Protein AF-A0A417Z4Q4-F1 (afdb_monomer_lite)

Sequence (171 aa):
MTTTWRDEASPQAQADLDELLSAALGAAMEHLEKNGEFYPFAMSVDGEPTVDADGEPTAASSGVKAPDVDIVFADPAALGEQPEPEVVLAELRRLLKVRAENENRTVAQRATAIVLQVVVPQFGDAVRVDLEHAEQIQLMVLAPVLSKGKARKRTFDFGELRLLPGQRHIW

Structure (mmCIF, N/CA/C/O backbone):
data_AF-A0A417Z4Q4-F1
#
_entry.id   AF-A0A417Z4Q4-F1
#
loop_
_atom_site.group_PDB
_atom_site.id
_atom_site.type_symbol
_atom_site.label_atom_id
_atom_site.label_alt_id
_atom_site.label_comp_id
_atom_site.label_asym_id
_atom_site.label_entity_id
_atom_site.label_seq_id
_atom_site.pdbx_PDB_ins_code
_atom_site.Cartn_x
_atom_site.Cartn_y
_atom_site.Cartn_z
_atom_site.occupancy
_atom_site.B_iso_or_equiv
_atom_site.auth_seq_id
_atom_site.auth_comp_id
_atom_site.auth_asym_id
_atom_site.auth_atom_id
_atom_site.pdbx_PDB_model_num
ATOM 1 N N . MET A 1 1 ? 20.177 -20.018 6.033 1.00 49.81 1 MET A N 1
ATOM 2 C CA . MET A 1 1 ? 20.075 -18.549 5.942 1.00 49.81 1 MET A CA 1
ATOM 3 C C . MET A 1 1 ? 18.758 -18.263 5.255 1.00 49.81 1 MET A C 1
ATOM 5 O O . MET A 1 1 ? 18.476 -18.932 4.270 1.00 49.81 1 MET A O 1
ATOM 9 N N . THR A 1 2 ? 17.920 -17.409 5.830 1.00 64.00 2 THR A N 1
ATOM 10 C CA . THR A 1 2 ? 16.617 -17.065 5.251 1.00 64.00 2 THR A CA 1
ATOM 11 C C . THR A 1 2 ? 16.858 -15.941 4.250 1.00 64.00 2 THR A C 1
ATOM 13 O O . THR A 1 2 ? 17.175 -14.838 4.679 1.00 64.00 2 THR A O 1
ATOM 16 N N . THR A 1 3 ? 16.803 -16.232 2.948 1.00 74.31 3 THR A N 1
ATOM 17 C CA . THR A 1 3 ? 16.840 -15.203 1.897 1.00 74.31 3 THR A CA 1
ATOM 18 C C . THR A 1 3 ? 15.642 -14.277 2.089 1.00 74.31 3 THR A C 1
ATOM 20 O O . THR A 1 3 ? 14.517 -14.750 2.260 1.00 74.31 3 THR A O 1
ATOM 23 N N . THR A 1 4 ? 15.886 -12.973 2.148 1.00 85.62 4 THR A N 1
ATOM 24 C CA . THR A 1 4 ? 14.847 -11.947 2.266 1.00 85.62 4 THR A CA 1
ATOM 25 C C . THR A 1 4 ? 14.502 -11.394 0.885 1.00 85.62 4 THR A C 1
ATOM 27 O O . THR A 1 4 ? 15.307 -11.483 -0.037 1.00 85.62 4 THR A O 1
ATOM 30 N N . TRP A 1 5 ? 13.342 -10.747 0.735 1.00 88.94 5 TRP A N 1
ATOM 31 C CA . TRP A 1 5 ? 12.989 -10.086 -0.530 1.00 88.94 5 TRP A CA 1
ATOM 32 C C . TRP A 1 5 ? 14.018 -9.022 -0.943 1.00 88.94 5 TRP A C 1
ATOM 34 O O . TRP A 1 5 ? 14.191 -8.775 -2.126 1.00 88.94 5 TRP A O 1
ATOM 44 N N . ARG A 1 6 ? 14.740 -8.419 0.014 1.00 90.62 6 ARG A N 1
ATOM 45 C CA . ARG A 1 6 ? 15.815 -7.455 -0.267 1.00 90.62 6 ARG A CA 1
ATOM 46 C C . ARG A 1 6 ? 17.079 -8.094 -0.830 1.00 90.62 6 ARG A C 1
ATOM 48 O O . ARG A 1 6 ? 17.865 -7.399 -1.460 1.00 90.62 6 ARG A O 1
ATOM 55 N N . ASP A 1 7 ? 17.282 -9.387 -0.606 1.00 90.06 7 ASP A N 1
ATOM 56 C CA . ASP A 1 7 ? 18.388 -10.119 -1.224 1.00 90.06 7 ASP A CA 1
ATOM 57 C C . ASP A 1 7 ? 18.062 -10.484 -2.684 1.00 90.06 7 ASP A C 1
ATOM 59 O O . ASP A 1 7 ? 18.969 -10.671 -3.492 1.00 90.06 7 ASP A O 1
ATOM 63 N N . GLU A 1 8 ? 16.771 -10.573 -3.023 1.00 89.38 8 GLU A N 1
ATOM 64 C CA . GLU A 1 8 ? 16.266 -10.894 -4.367 1.00 89.38 8 GLU A CA 1
ATOM 65 C C . GLU A 1 8 ? 15.983 -9.638 -5.209 1.00 89.38 8 GLU A C 1
ATOM 67 O O . GLU A 1 8 ? 16.137 -9.662 -6.428 1.00 89.38 8 GLU A O 1
ATOM 72 N N . ALA A 1 9 ? 15.592 -8.538 -4.563 1.00 92.56 9 ALA A N 1
ATOM 73 C CA . ALA A 1 9 ? 15.214 -7.289 -5.207 1.00 92.56 9 ALA A CA 1
ATOM 74 C C . ALA A 1 9 ? 16.405 -6.498 -5.736 1.00 92.56 9 ALA A C 1
ATOM 76 O O . ALA A 1 9 ? 17.370 -6.244 -5.003 1.00 92.56 9 ALA A O 1
ATOM 77 N N . SER A 1 10 ? 16.276 -5.970 -6.956 1.00 93.69 10 SER A N 1
ATOM 78 C CA . SER A 1 10 ? 17.204 -4.950 -7.432 1.00 93.69 10 SER A CA 1
ATOM 79 C C . SER A 1 10 ? 17.179 -3.709 -6.521 1.00 93.69 10 SER A C 1
ATOM 81 O O . SER A 1 10 ? 16.169 -3.429 -5.866 1.00 93.69 10 SER A O 1
ATOM 83 N N . PRO A 1 11 ? 18.256 -2.903 -6.489 1.00 93.62 11 PRO A N 1
ATOM 84 C CA . PRO A 1 11 ? 18.249 -1.637 -5.758 1.00 93.62 11 PRO A CA 1
ATOM 85 C C . PRO A 1 11 ? 17.108 -0.693 -6.170 1.00 93.62 11 PRO A C 1
ATOM 87 O O . PRO A 1 11 ? 16.603 0.044 -5.328 1.00 93.62 11 PRO A O 1
ATOM 90 N N . GLN A 1 12 ? 16.678 -0.736 -7.439 1.00 93.00 12 GLN A N 1
ATOM 91 C CA . GLN A 1 12 ? 15.534 0.045 -7.913 1.00 93.00 12 GLN A CA 1
ATOM 92 C C . GLN A 1 12 ? 14.227 -0.470 -7.311 1.00 93.00 12 GLN A C 1
ATOM 94 O O . GLN A 1 12 ? 13.466 0.320 -6.762 1.00 93.00 12 GLN A O 1
ATOM 99 N N . ALA A 1 13 ? 13.998 -1.784 -7.347 1.00 94.12 13 ALA A N 1
ATOM 100 C CA . ALA A 1 13 ? 12.797 -2.382 -6.775 1.00 94.12 13 ALA A CA 1
ATOM 101 C C . ALA A 1 13 ? 12.692 -2.131 -5.268 1.00 94.12 13 ALA A C 1
ATOM 103 O O . ALA A 1 13 ? 11.607 -1.870 -4.754 1.00 94.12 13 ALA A O 1
ATOM 104 N N . GLN A 1 14 ? 13.823 -2.153 -4.558 1.00 95.75 14 GLN A N 1
ATOM 105 C CA . GLN A 1 14 ? 13.870 -1.788 -3.143 1.00 95.75 14 GLN A CA 1
ATOM 106 C C . GLN A 1 14 ? 13.466 -0.333 -2.908 1.00 95.75 14 GLN A C 1
ATOM 108 O O . GLN A 1 14 ? 12.642 -0.082 -2.034 1.00 95.75 14 GLN A O 1
ATOM 113 N N . ALA A 1 15 ? 14.011 0.604 -3.690 1.00 95.06 15 ALA A N 1
ATOM 114 C CA . ALA A 1 15 ? 13.671 2.020 -3.578 1.00 95.06 15 ALA A CA 1
ATOM 115 C C . ALA A 1 15 ? 12.190 2.284 -3.896 1.00 95.06 15 ALA A C 1
ATOM 117 O O . ALA A 1 15 ? 11.524 2.999 -3.152 1.00 95.06 15 ALA A O 1
ATOM 118 N N . ASP A 1 16 ? 11.664 1.665 -4.956 1.00 95.69 16 ASP A N 1
ATOM 119 C CA . ASP A 1 16 ? 10.268 1.818 -5.366 1.00 95.69 16 ASP A CA 1
ATOM 120 C C . ASP A 1 16 ? 9.302 1.274 -4.301 1.00 95.69 16 ASP A C 1
ATOM 122 O O . ASP A 1 16 ? 8.333 1.944 -3.947 1.00 95.69 16 ASP A O 1
ATOM 126 N N . LEU A 1 17 ? 9.569 0.076 -3.762 1.00 96.19 17 LEU A N 1
ATOM 127 C CA . LEU A 1 17 ? 8.729 -0.554 -2.738 1.00 96.19 17 LEU A CA 1
ATOM 128 C C . LEU A 1 17 ? 8.778 0.192 -1.397 1.00 96.19 17 LEU A C 1
ATOM 130 O O . LEU A 1 17 ? 7.747 0.308 -0.733 1.00 96.19 17 LEU A O 1
ATOM 134 N N . ASP A 1 18 ? 9.948 0.702 -1.004 1.00 96.19 18 ASP A N 1
ATOM 135 C CA . ASP A 1 18 ? 10.112 1.464 0.237 1.00 96.19 18 ASP A CA 1
ATOM 136 C C . ASP A 1 18 ? 9.380 2.810 0.174 1.00 96.19 18 ASP A C 1
ATOM 138 O O . ASP A 1 18 ? 8.654 3.155 1.112 1.00 96.19 18 ASP A O 1
ATOM 142 N N . GLU A 1 19 ? 9.513 3.542 -0.938 1.00 95.81 19 GLU A N 1
ATOM 143 C CA . GLU A 1 19 ? 8.796 4.806 -1.119 1.00 95.81 19 GLU A CA 1
ATOM 144 C C . GLU A 1 19 ? 7.285 4.577 -1.196 1.00 95.81 19 GLU A C 1
ATOM 146 O O . GLU A 1 19 ? 6.528 5.259 -0.505 1.00 95.81 19 GLU A O 1
ATOM 151 N N . LEU A 1 20 ? 6.834 3.583 -1.973 1.00 96.19 20 LEU A N 1
ATOM 152 C CA . LEU A 1 20 ? 5.411 3.250 -2.071 1.00 96.19 20 LEU A CA 1
ATOM 153 C C . LEU A 1 20 ? 4.811 2.900 -0.717 1.00 96.19 20 LEU A C 1
ATOM 155 O O . LEU A 1 20 ? 3.713 3.356 -0.407 1.00 96.19 20 LEU A O 1
ATOM 159 N N . LEU A 1 21 ? 5.511 2.108 0.100 1.00 97.50 21 LEU A N 1
ATOM 160 C CA . LEU A 1 21 ? 5.035 1.766 1.435 1.00 97.50 21 LEU A CA 1
ATOM 161 C C . LEU A 1 21 ? 4.924 3.013 2.319 1.00 97.50 21 LEU A C 1
ATOM 163 O O . LEU A 1 21 ? 3.916 3.191 3.003 1.00 97.50 21 LEU A O 1
ATOM 167 N N . SER A 1 22 ? 5.947 3.869 2.300 1.00 96.88 22 SER A N 1
ATOM 168 C CA . SER A 1 22 ? 5.974 5.112 3.078 1.00 96.88 22 SER A CA 1
ATOM 169 C C . SER A 1 22 ? 4.817 6.040 2.693 1.00 96.88 22 SER A C 1
ATOM 171 O O . SER A 1 22 ? 4.048 6.475 3.557 1.00 96.88 22 SER A O 1
ATOM 173 N N . ALA A 1 23 ? 4.629 6.267 1.390 1.00 97.06 23 ALA A N 1
ATOM 174 C CA . ALA A 1 23 ? 3.553 7.089 0.847 1.00 97.06 23 ALA A CA 1
ATOM 175 C C . ALA A 1 23 ? 2.166 6.504 1.161 1.00 97.06 23 ALA A C 1
ATOM 177 O O . ALA A 1 23 ? 1.279 7.222 1.630 1.00 97.06 23 ALA A O 1
ATOM 178 N N . ALA A 1 24 ? 1.989 5.193 0.975 1.00 97.50 24 ALA A N 1
ATOM 179 C CA . ALA A 1 24 ? 0.736 4.490 1.241 1.00 97.50 24 ALA A CA 1
ATOM 180 C C . ALA A 1 24 ? 0.309 4.600 2.710 1.00 97.50 24 ALA A C 1
ATOM 182 O O . ALA A 1 24 ? -0.850 4.906 3.000 1.00 97.50 24 ALA A O 1
ATOM 183 N N . LEU A 1 25 ? 1.241 4.381 3.642 1.00 97.62 25 LEU A N 1
ATOM 184 C CA . LEU A 1 25 ? 0.976 4.505 5.075 1.00 97.62 25 LEU A CA 1
ATOM 185 C C . LEU A 1 25 ? 0.676 5.956 5.472 1.00 97.62 25 LEU A C 1
ATOM 187 O O . LEU A 1 25 ? -0.246 6.186 6.256 1.00 97.62 25 LEU A O 1
ATOM 191 N N . GLY A 1 26 ? 1.400 6.927 4.909 1.00 96.56 26 GLY A N 1
ATOM 192 C CA . GLY A 1 26 ? 1.139 8.351 5.128 1.00 96.56 26 GLY A CA 1
ATOM 193 C C . GLY A 1 26 ? -0.272 8.760 4.698 1.00 96.56 26 GLY A C 1
ATOM 194 O O . GLY A 1 26 ? -1.017 9.331 5.495 1.00 96.56 26 GLY A O 1
ATOM 195 N N . ALA A 1 27 ? -0.677 8.393 3.480 1.00 95.88 27 ALA A N 1
ATOM 196 C CA . ALA A 1 27 ? -2.020 8.680 2.976 1.00 95.88 27 ALA A CA 1
ATOM 197 C C . ALA A 1 27 ? -3.112 7.967 3.786 1.00 95.88 27 ALA A C 1
ATOM 199 O O . ALA A 1 27 ? -4.137 8.566 4.113 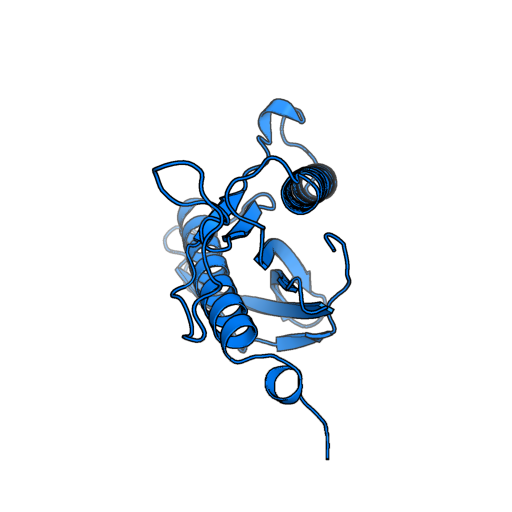1.00 95.88 27 ALA A O 1
ATOM 200 N N . ALA A 1 28 ? -2.894 6.704 4.169 1.00 96.12 28 ALA A N 1
ATOM 201 C CA . ALA A 1 28 ? -3.838 5.977 5.014 1.00 96.12 28 ALA A CA 1
ATOM 202 C C . ALA A 1 28 ? -4.038 6.670 6.369 1.00 96.12 28 ALA A C 1
ATOM 204 O O . ALA A 1 28 ? -5.171 6.786 6.837 1.00 96.12 28 ALA A O 1
ATOM 205 N N . MET A 1 29 ? -2.957 7.166 6.982 1.00 95.38 29 MET A N 1
ATOM 206 C CA . MET A 1 29 ? -3.038 7.918 8.234 1.00 95.38 29 MET A CA 1
ATOM 207 C C . MET A 1 29 ? -3.842 9.210 8.061 1.00 95.38 29 MET A C 1
ATOM 209 O O . MET A 1 29 ? -4.739 9.469 8.859 1.00 95.38 29 MET A O 1
ATOM 213 N N . GLU A 1 30 ? -3.590 9.980 6.998 1.00 94.00 30 GLU A N 1
ATOM 214 C CA . GLU A 1 30 ? -4.351 11.202 6.706 1.00 94.00 30 GLU A CA 1
ATOM 215 C C . GLU A 1 30 ? -5.854 10.907 6.567 1.00 94.00 30 GLU A C 1
ATOM 217 O O . GLU A 1 30 ? -6.698 11.598 7.148 1.00 94.00 30 GLU A O 1
ATOM 222 N N . HIS A 1 31 ? -6.204 9.837 5.851 1.00 93.38 31 HIS A N 1
ATOM 223 C CA . HIS A 1 31 ? -7.588 9.400 5.713 1.00 93.38 31 HIS A CA 1
ATOM 224 C C . HIS A 1 31 ? -8.220 8.996 7.056 1.00 93.38 31 HIS A C 1
ATOM 226 O O . HIS A 1 31 ? -9.351 9.404 7.342 1.00 93.38 31 HIS A O 1
ATOM 232 N N . LEU A 1 32 ? -7.500 8.250 7.902 1.00 92.56 32 LEU A N 1
ATOM 233 C CA . LEU A 1 32 ? -7.966 7.867 9.240 1.00 92.56 32 LEU A CA 1
ATOM 234 C C . LEU A 1 32 ? -8.158 9.082 10.151 1.00 92.56 32 LEU A C 1
ATOM 236 O O . LEU A 1 32 ? -9.168 9.173 10.845 1.00 92.56 32 LEU A O 1
ATOM 240 N N . GLU A 1 33 ? -7.235 10.040 10.146 1.00 91.06 33 GLU A N 1
ATOM 241 C CA . GLU A 1 33 ? -7.352 11.256 10.954 1.00 91.06 33 GLU A CA 1
ATOM 242 C C . GLU A 1 33 ? -8.527 12.132 10.516 1.00 91.06 33 GLU A C 1
ATOM 244 O O . GLU A 1 33 ? -9.223 12.708 11.356 1.00 91.06 33 GLU A O 1
ATOM 249 N N . LYS A 1 34 ? -8.776 12.206 9.205 1.00 90.75 34 LYS A N 1
ATOM 250 C CA . LYS A 1 34 ? -9.841 13.031 8.635 1.00 90.75 34 LYS A CA 1
ATOM 251 C C . LYS A 1 34 ? -11.228 12.414 8.804 1.00 90.75 34 LYS A C 1
ATOM 253 O O . LYS A 1 34 ? -12.163 13.117 9.185 1.00 90.75 34 LYS A O 1
ATOM 258 N N . ASN A 1 35 ? -11.361 11.122 8.509 1.00 90.31 35 ASN A N 1
ATOM 259 C CA . ASN A 1 35 ? -12.657 10.456 8.360 1.00 90.31 35 ASN A CA 1
ATOM 260 C C . ASN A 1 35 ? -12.858 9.286 9.336 1.00 90.31 35 ASN A C 1
ATOM 262 O O . ASN A 1 35 ? -13.987 8.862 9.554 1.00 90.31 35 ASN A O 1
ATOM 266 N N . GLY A 1 36 ? -11.791 8.749 9.932 1.00 90.88 36 GLY A N 1
ATOM 267 C CA . GLY A 1 36 ? -11.826 7.539 10.763 1.00 90.88 36 GLY A CA 1
ATOM 268 C C . GLY A 1 36 ? -11.930 6.231 9.976 1.00 90.88 36 GLY A C 1
ATOM 269 O O . GLY A 1 36 ? -11.654 5.172 10.540 1.00 90.88 36 GLY A O 1
ATOM 270 N N . GLU A 1 37 ? -12.297 6.310 8.698 1.00 91.06 37 GLU A N 1
ATOM 271 C CA . GLU A 1 37 ? -12.382 5.194 7.767 1.00 91.06 37 GLU A CA 1
ATOM 272 C C . GLU A 1 37 ? -12.094 5.631 6.324 1.00 91.06 37 GLU A C 1
ATOM 274 O O . GLU A 1 37 ? -12.179 6.820 5.995 1.00 91.06 37 GLU A O 1
ATOM 279 N N . PHE A 1 38 ? -11.763 4.674 5.457 1.00 93.38 38 PHE A N 1
ATOM 280 C CA . PHE A 1 38 ? -11.593 4.921 4.027 1.00 93.38 38 PHE A CA 1
ATOM 281 C C . PHE A 1 38 ? -11.933 3.703 3.164 1.00 93.38 38 PHE A C 1
ATOM 283 O O . PHE A 1 38 ? -11.756 2.554 3.570 1.00 93.38 38 PHE A O 1
ATOM 290 N N . TYR A 1 39 ? -12.385 3.972 1.937 1.00 93.88 39 TYR A N 1
ATOM 291 C CA . TYR A 1 39 ? -12.453 2.958 0.887 1.00 93.88 39 TYR A CA 1
ATOM 292 C C . TYR A 1 39 ? -11.055 2.589 0.399 1.00 93.88 39 TYR A C 1
ATOM 294 O O . TYR A 1 39 ? -10.182 3.459 0.414 1.00 93.88 39 TYR A O 1
ATOM 302 N N . PRO A 1 40 ? -10.845 1.351 -0.092 1.00 95.94 40 PRO A N 1
ATOM 303 C CA . PRO A 1 40 ? -9.583 0.982 -0.708 1.00 95.94 40 PRO A CA 1
ATOM 304 C C . PRO A 1 40 ? -9.123 2.019 -1.734 1.00 95.94 40 PRO A C 1
ATOM 306 O O . PRO A 1 40 ? -9.934 2.566 -2.483 1.00 95.94 40 PRO A O 1
ATOM 309 N N . PHE A 1 41 ? -7.820 2.266 -1.775 1.00 95.62 41 PHE A N 1
ATOM 310 C CA . PHE A 1 41 ? -7.180 3.135 -2.760 1.00 95.62 41 PHE A CA 1
ATOM 311 C C . PHE A 1 41 ? -5.859 2.516 -3.204 1.00 95.62 41 PHE A C 1
ATOM 313 O O . PHE A 1 41 ? -5.362 1.581 -2.571 1.00 95.62 41 PHE A O 1
ATOM 320 N N . ALA A 1 42 ? -5.292 3.008 -4.301 1.00 96.12 42 ALA A N 1
ATOM 321 C CA . ALA A 1 42 ? -4.026 2.505 -4.797 1.00 96.12 42 ALA A CA 1
ATOM 322 C C . ALA A 1 42 ? -3.050 3.621 -5.152 1.00 96.12 42 ALA A C 1
ATOM 324 O O . ALA A 1 42 ? -3.426 4.766 -5.388 1.00 96.12 42 ALA A O 1
ATOM 325 N N . MET A 1 43 ? -1.778 3.259 -5.201 1.00 95.62 43 MET A N 1
ATOM 326 C CA . MET A 1 43 ? -0.684 4.086 -5.683 1.00 95.62 43 MET A CA 1
ATOM 327 C C . MET A 1 43 ? 0.169 3.261 -6.640 1.00 95.62 43 MET A C 1
ATOM 329 O O . MET A 1 43 ? 0.219 2.033 -6.534 1.00 95.62 43 MET A O 1
ATOM 333 N N . SER A 1 44 ? 0.852 3.921 -7.562 1.00 94.44 44 SER A N 1
ATOM 334 C CA . SER A 1 44 ? 1.775 3.277 -8.491 1.00 94.44 44 SER A CA 1
ATOM 335 C C . SER A 1 44 ? 3.052 4.080 -8.632 1.00 94.44 44 SER A C 1
ATOM 337 O O . SER A 1 44 ? 3.009 5.304 -8.612 1.00 94.44 44 SER A O 1
ATOM 339 N N . VAL A 1 45 ? 4.164 3.384 -8.841 1.00 93.12 45 VAL A N 1
ATOM 340 C CA . VAL A 1 45 ? 5.403 3.993 -9.320 1.00 93.12 45 VAL A CA 1
ATOM 341 C C . VAL A 1 45 ? 5.579 3.634 -10.780 1.00 93.12 45 VAL A C 1
ATOM 343 O O . VAL A 1 45 ? 5.536 2.457 -11.153 1.00 93.12 45 VAL A O 1
ATOM 346 N N . ASP A 1 46 ? 5.788 4.655 -11.600 1.00 88.56 46 ASP A N 1
ATOM 347 C CA . ASP A 1 46 ? 6.074 4.501 -13.017 1.00 88.56 46 ASP A CA 1
ATOM 348 C C . ASP A 1 46 ? 7.566 4.582 -13.336 1.00 88.56 46 ASP A C 1
ATOM 350 O O . ASP A 1 46 ? 8.379 5.134 -12.598 1.00 88.56 46 ASP A O 1
ATOM 354 N N . GLY A 1 47 ? 7.891 3.996 -14.484 1.00 81.31 47 GLY A N 1
ATOM 355 C CA . GLY A 1 47 ? 9.162 4.006 -15.183 1.00 81.31 47 GLY A CA 1
ATOM 356 C C . GLY A 1 47 ? 9.583 5.391 -15.656 1.00 81.31 47 GLY A C 1
ATOM 357 O O . GLY A 1 47 ? 8.808 6.340 -15.653 1.00 81.31 47 GLY A O 1
ATOM 358 N N . GLU A 1 48 ? 10.816 5.482 -16.143 1.00 75.12 48 GLU A N 1
ATOM 359 C CA . GLU A 1 48 ? 11.206 6.624 -16.970 1.00 75.12 48 GLU A CA 1
ATOM 360 C C . GLU A 1 48 ? 10.511 6.540 -18.337 1.00 75.12 48 GLU A C 1
ATOM 362 O O . GLU A 1 48 ? 10.145 5.438 -18.772 1.00 75.12 48 GLU A O 1
ATOM 367 N N . PRO A 1 49 ? 10.360 7.678 -19.039 1.00 75.19 49 PRO A N 1
ATOM 368 C CA . PRO A 1 49 ? 9.887 7.680 -20.409 1.00 75.19 49 PRO A CA 1
ATOM 369 C C . PRO A 1 49 ? 10.730 6.742 -21.272 1.00 75.19 49 PRO A C 1
ATOM 371 O O . PRO A 1 49 ? 11.952 6.871 -21.323 1.00 75.19 49 PRO A O 1
ATOM 374 N N . THR A 1 50 ? 10.087 5.800 -21.953 1.00 71.06 50 THR A N 1
ATOM 375 C CA . THR A 1 50 ? 10.710 4.883 -22.914 1.00 71.06 50 THR A CA 1
ATOM 376 C C . THR A 1 50 ? 11.105 5.597 -24.202 1.00 71.06 50 THR A C 1
ATOM 378 O O . THR A 1 50 ? 11.862 5.043 -24.994 1.00 71.06 50 THR A O 1
ATOM 381 N N . VAL A 1 51 ? 10.598 6.816 -24.404 1.00 74.25 51 VAL A N 1
ATOM 382 C CA . VAL A 1 51 ? 10.940 7.728 -25.496 1.00 74.25 51 VAL A CA 1
ATOM 383 C C . VAL A 1 51 ? 11.255 9.122 -24.951 1.00 74.25 51 VAL A C 1
ATOM 385 O O . VAL A 1 51 ? 10.699 9.527 -23.928 1.00 74.25 51 VAL A O 1
ATOM 388 N N . ASP A 1 52 ? 12.173 9.837 -25.593 1.00 75.81 52 ASP A N 1
ATOM 389 C CA . ASP A 1 52 ? 12.506 11.218 -25.252 1.00 75.81 52 ASP A CA 1
ATOM 390 C C . ASP A 1 52 ? 11.459 12.212 -25.792 1.00 75.81 52 ASP A C 1
ATOM 392 O O . ASP A 1 52 ? 10.416 11.832 -26.330 1.00 75.81 52 ASP A O 1
ATOM 396 N N . ALA A 1 53 ? 11.717 13.512 -25.613 1.00 73.06 53 ALA A N 1
ATOM 397 C CA . ALA A 1 53 ? 10.812 14.575 -26.052 1.00 73.06 53 ALA A CA 1
ATOM 398 C C . ALA A 1 53 ? 10.617 14.627 -27.580 1.00 73.06 53 ALA A C 1
ATOM 400 O O . ALA A 1 53 ? 9.616 15.181 -28.037 1.00 73.06 53 ALA A O 1
ATOM 401 N N . ASP A 1 54 ? 11.541 14.042 -28.345 1.00 80.50 54 ASP A N 1
ATOM 402 C CA . ASP A 1 54 ? 11.502 13.968 -29.804 1.00 80.50 54 ASP A CA 1
ATOM 403 C C . ASP A 1 54 ? 10.878 12.644 -30.299 1.00 80.50 54 ASP A C 1
ATOM 405 O O . ASP A 1 54 ? 10.649 12.471 -31.497 1.00 80.50 54 ASP A O 1
ATOM 409 N N . GLY A 1 55 ? 10.514 11.739 -29.379 1.00 78.19 55 GLY A N 1
ATOM 410 C CA . GLY A 1 55 ? 9.886 10.448 -29.667 1.00 78.19 55 GLY A CA 1
ATOM 411 C C . GLY A 1 55 ? 10.878 9.311 -29.917 1.00 78.19 55 GLY A C 1
ATOM 412 O O . GLY A 1 55 ? 10.459 8.218 -30.306 1.00 78.19 55 GLY A O 1
ATOM 413 N N . GLU A 1 56 ? 12.170 9.537 -29.682 1.00 79.31 56 GLU A N 1
ATOM 414 C CA . GLU A 1 56 ? 13.220 8.544 -29.891 1.00 79.31 56 GLU A CA 1
ATOM 415 C C . GLU A 1 56 ? 13.394 7.654 -28.650 1.00 79.31 56 GLU A C 1
ATOM 417 O O . GLU A 1 56 ? 13.295 8.150 -27.527 1.00 79.31 56 GLU A O 1
ATOM 422 N N . PRO A 1 57 ? 13.669 6.343 -28.798 1.00 73.31 57 PRO A N 1
ATOM 423 C CA . PRO A 1 57 ? 13.850 5.445 -27.660 1.00 73.31 57 PRO A CA 1
ATOM 424 C C . PRO A 1 57 ? 14.941 5.923 -26.694 1.00 73.31 57 PRO A C 1
ATOM 426 O O . PRO A 1 57 ? 16.079 6.175 -27.099 1.00 73.31 57 PRO A O 1
ATOM 429 N N . THR A 1 58 ? 14.632 5.988 -25.398 1.00 70.31 58 THR A N 1
ATOM 430 C CA . THR A 1 58 ? 15.626 6.352 -24.381 1.00 70.31 58 THR A CA 1
ATOM 431 C C . THR A 1 58 ? 16.507 5.153 -24.032 1.00 70.31 58 THR A C 1
ATOM 433 O O . THR A 1 58 ? 16.052 4.015 -23.899 1.00 70.31 58 THR A O 1
ATOM 436 N N . ALA A 1 59 ? 17.808 5.393 -23.858 1.00 62.12 59 ALA A N 1
ATOM 437 C CA . ALA A 1 59 ? 18.676 4.398 -23.243 1.00 62.12 59 ALA A CA 1
ATOM 438 C C . ALA A 1 59 ? 18.323 4.278 -21.752 1.00 62.12 59 ALA A C 1
ATOM 440 O O . ALA A 1 59 ? 18.291 5.282 -21.039 1.00 62.12 59 ALA A O 1
ATOM 441 N N . ALA A 1 60 ? 18.107 3.052 -21.268 1.00 58.38 60 ALA A N 1
ATOM 442 C CA . ALA A 1 60 ? 17.884 2.800 -19.849 1.00 58.38 60 ALA A CA 1
ATOM 443 C C . ALA A 1 60 ? 19.083 3.312 -19.031 1.00 58.38 60 ALA A C 1
ATOM 445 O O . ALA A 1 60 ? 20.209 2.830 -19.177 1.00 58.38 60 ALA A O 1
ATOM 446 N N . SER A 1 61 ? 18.859 4.305 -18.170 1.00 57.03 61 SER A N 1
ATOM 447 C CA . SER A 1 61 ? 19.901 4.791 -17.268 1.00 57.03 61 SER A CA 1
ATOM 448 C C . SER A 1 61 ? 20.214 3.726 -16.215 1.00 57.03 61 SER A C 1
ATOM 450 O O . SER A 1 61 ? 19.305 3.272 -15.529 1.00 57.03 61 SER A O 1
ATOM 452 N N . SER A 1 62 ? 21.487 3.364 -16.023 1.00 57.59 62 SER A N 1
ATOM 453 C CA . SER A 1 62 ? 21.898 2.356 -15.023 1.00 57.59 62 SER A CA 1
ATOM 454 C C . SER A 1 62 ? 21.870 2.835 -13.561 1.00 57.59 62 SER A C 1
ATOM 456 O O . SER A 1 62 ? 22.273 2.090 -12.672 1.00 57.59 62 SER A O 1
ATOM 458 N N . GLY A 1 63 ? 21.463 4.078 -13.293 1.00 68.75 63 GLY A N 1
ATOM 459 C CA . GLY A 1 63 ? 21.350 4.612 -11.933 1.00 68.75 63 GLY A CA 1
ATOM 460 C C . GLY A 1 63 ? 19.978 4.335 -11.324 1.00 68.75 63 GLY A C 1
ATOM 461 O O . GLY A 1 63 ? 18.991 4.293 -12.053 1.00 68.75 63 GLY A O 1
ATOM 462 N N . VAL A 1 64 ? 19.918 4.207 -9.993 1.00 74.12 64 VAL A N 1
ATOM 463 C CA . VAL A 1 64 ? 18.639 4.191 -9.268 1.00 74.12 64 VAL A CA 1
ATOM 464 C C . VAL A 1 64 ? 17.943 5.529 -9.499 1.00 74.12 64 VAL A C 1
ATOM 466 O O . VAL A 1 64 ? 18.498 6.589 -9.198 1.00 74.12 64 VAL A O 1
ATOM 469 N N . LYS A 1 65 ? 16.747 5.478 -10.071 1.00 80.69 65 LYS A N 1
ATOM 470 C CA . LYS A 1 65 ? 15.882 6.629 -10.299 1.00 80.69 65 LYS A CA 1
ATOM 471 C C . LYS A 1 65 ? 14.966 6.826 -9.107 1.00 80.69 65 LYS A C 1
ATOM 473 O O . LYS A 1 65 ? 14.536 5.860 -8.478 1.00 80.69 65 LYS A O 1
ATOM 478 N N . ALA A 1 66 ? 14.684 8.089 -8.804 1.00 77.44 66 ALA A N 1
ATOM 479 C CA . ALA A 1 66 ? 13.729 8.414 -7.763 1.00 77.44 66 ALA A CA 1
ATOM 480 C C . ALA A 1 66 ? 12.339 7.880 -8.170 1.00 77.44 66 ALA A C 1
ATOM 482 O O . ALA A 1 66 ? 11.944 8.059 -9.324 1.00 77.44 66 ALA A O 1
ATOM 483 N N . PRO A 1 67 ? 11.621 7.200 -7.268 1.00 80.38 67 PRO A N 1
ATOM 484 C CA . PRO A 1 67 ? 10.243 6.793 -7.510 1.00 80.38 67 PRO A CA 1
ATOM 485 C C . PRO A 1 67 ? 9.341 8.019 -7.689 1.00 80.38 67 PRO A C 1
ATOM 487 O O . PRO A 1 67 ? 9.358 8.931 -6.865 1.00 80.38 67 PRO A O 1
ATOM 490 N N . ASP A 1 68 ? 8.554 8.023 -8.765 1.00 82.94 68 ASP A N 1
ATOM 491 C CA . ASP A 1 68 ? 7.478 8.991 -8.989 1.00 82.94 68 ASP A CA 1
ATOM 492 C C . ASP A 1 68 ? 6.151 8.316 -8.635 1.00 82.94 68 ASP A C 1
ATOM 494 O O . ASP A 1 68 ? 5.699 7.412 -9.345 1.00 82.94 68 ASP A O 1
ATOM 498 N N . VAL A 1 69 ? 5.596 8.668 -7.472 1.00 84.69 69 VAL A N 1
ATOM 499 C CA . VAL A 1 69 ? 4.391 8.038 -6.920 1.00 84.69 69 VAL A CA 1
ATOM 500 C C . VAL A 1 69 ? 3.153 8.759 -7.446 1.00 84.69 69 VAL A C 1
ATOM 502 O O . VAL A 1 69 ? 2.876 9.898 -7.076 1.00 84.69 69 VAL A O 1
ATOM 505 N N . ASP A 1 70 ? 2.370 8.056 -8.257 1.00 85.25 70 ASP A N 1
ATOM 506 C CA . ASP A 1 70 ? 1.057 8.486 -8.738 1.00 85.25 70 ASP A CA 1
ATOM 507 C C . ASP A 1 70 ? -0.054 7.812 -7.917 1.00 85.25 70 ASP A C 1
ATOM 509 O O . ASP A 1 70 ? 0.066 6.642 -7.535 1.00 85.25 70 ASP A O 1
ATOM 513 N N . ILE A 1 71 ? -1.153 8.523 -7.651 1.00 82.25 71 ILE A N 1
ATOM 514 C CA . ILE A 1 71 ? -2.306 7.951 -6.946 1.00 82.25 71 ILE A CA 1
ATOM 515 C C . ILE A 1 71 ? -3.307 7.423 -7.970 1.00 82.25 71 ILE A C 1
ATOM 517 O O . ILE A 1 71 ? -3.796 8.147 -8.836 1.00 82.25 71 ILE A O 1
ATOM 521 N N . VAL A 1 72 ? -3.668 6.151 -7.830 1.00 81.38 72 VAL A N 1
ATOM 522 C CA . VAL A 1 72 ? -4.662 5.486 -8.668 1.00 81.38 72 VAL A CA 1
ATOM 523 C C . VAL A 1 72 ? -5.967 5.389 -7.891 1.00 81.38 72 VAL A C 1
ATOM 525 O O . VAL A 1 72 ? -6.097 4.637 -6.923 1.00 81.38 72 VAL A O 1
ATOM 528 N N . PHE A 1 73 ?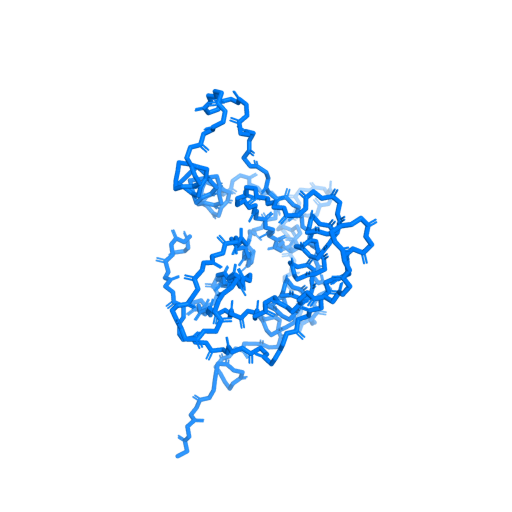 -6.957 6.156 -8.337 1.00 74.38 73 PHE A N 1
ATOM 529 C CA . PHE A 1 73 ? -8.283 6.174 -7.735 1.00 74.38 73 PHE A CA 1
ATOM 530 C C . PHE A 1 73 ? -9.264 5.323 -8.543 1.00 74.38 73 PHE A C 1
ATOM 532 O O . PHE A 1 73 ? -9.351 5.445 -9.764 1.00 74.38 73 PHE A O 1
ATOM 539 N N . ALA A 1 74 ? -10.058 4.518 -7.841 1.00 76.12 74 ALA A N 1
ATOM 540 C CA . ALA A 1 74 ? -11.377 4.120 -8.311 1.00 76.12 74 ALA A CA 1
ATOM 541 C C . ALA A 1 74 ? -12.370 5.163 -7.787 1.00 76.12 74 ALA A C 1
ATOM 543 O O . ALA A 1 74 ? -12.291 5.517 -6.613 1.00 76.12 74 ALA A O 1
ATOM 544 N N . ASP A 1 75 ? -13.275 5.665 -8.630 1.00 78.00 75 ASP A N 1
ATOM 545 C CA . ASP A 1 75 ? -14.353 6.554 -8.186 1.00 78.00 75 ASP A CA 1
ATOM 546 C C . ASP A 1 75 ? -15.440 5.718 -7.489 1.00 78.00 75 ASP A C 1
ATOM 548 O O . ASP A 1 75 ? -16.181 5.004 -8.173 1.00 78.00 75 ASP A O 1
ATOM 552 N N . PRO A 1 76 ? -15.577 5.775 -6.148 1.00 77.12 76 PRO A N 1
ATOM 553 C CA . PRO A 1 76 ? -16.550 4.946 -5.450 1.00 77.12 76 PRO A CA 1
ATOM 554 C C . PRO A 1 76 ? -17.988 5.330 -5.814 1.00 77.12 76 PRO A C 1
ATOM 556 O O . PRO A 1 76 ? -18.858 4.465 -5.829 1.00 77.12 76 PRO A O 1
ATOM 559 N N . ALA A 1 77 ? -18.250 6.596 -6.162 1.00 80.12 77 ALA A N 1
ATOM 560 C CA . ALA A 1 77 ? -19.589 7.050 -6.534 1.00 80.12 77 ALA A CA 1
ATOM 561 C C . ALA A 1 77 ? -20.033 6.476 -7.888 1.00 80.12 77 ALA A C 1
ATOM 563 O O . ALA A 1 77 ? -21.219 6.213 -8.092 1.00 80.12 77 ALA A O 1
ATOM 564 N N . ALA A 1 78 ? -19.085 6.213 -8.794 1.00 84.38 78 ALA A N 1
ATOM 565 C CA . ALA A 1 78 ? -19.351 5.515 -10.050 1.00 84.38 78 ALA A CA 1
ATOM 566 C C . ALA A 1 78 ? -19.701 4.026 -9.848 1.00 84.38 78 ALA A C 1
ATOM 568 O O . ALA A 1 78 ? -20.264 3.403 -10.748 1.00 84.38 78 ALA A O 1
ATOM 569 N N . LEU A 1 79 ? -19.395 3.461 -8.672 1.00 85.94 79 LEU A N 1
ATOM 570 C CA . LEU A 1 79 ? -19.655 2.063 -8.312 1.00 85.94 79 LEU A CA 1
ATOM 571 C C . LEU A 1 79 ? -20.957 1.869 -7.514 1.00 85.94 79 LEU A C 1
ATOM 573 O O . LEU A 1 79 ? -21.341 0.731 -7.246 1.00 85.94 79 LEU A O 1
ATOM 577 N N . GLY A 1 80 ? -21.653 2.955 -7.166 1.00 86.19 80 GLY A N 1
ATOM 578 C CA . GLY A 1 80 ? -22.928 2.941 -6.447 1.00 86.19 80 GLY A CA 1
ATOM 579 C C . GLY A 1 80 ? -22.946 3.866 -5.229 1.00 86.19 80 GLY A C 1
ATOM 580 O O . GLY A 1 80 ? -21.956 4.506 -4.884 1.00 86.19 80 GLY A O 1
ATOM 581 N N . GLU A 1 81 ? -24.097 3.942 -4.558 1.00 82.06 81 GLU A N 1
ATOM 582 C CA . GLU A 1 81 ? -24.199 4.614 -3.260 1.00 82.06 81 GLU A CA 1
ATOM 583 C C . GLU A 1 81 ? -23.585 3.703 -2.190 1.00 82.06 81 GLU A C 1
ATOM 585 O O . GLU A 1 81 ? -24.071 2.597 -1.975 1.00 82.06 81 GLU A O 1
ATOM 590 N N . GLN A 1 82 ? -22.497 4.158 -1.559 1.00 86.44 82 GLN A N 1
ATOM 591 C CA . GLN A 1 82 ? -21.739 3.407 -0.549 1.00 86.44 82 GLN A CA 1
ATOM 592 C C . GLN A 1 82 ? -21.361 1.979 -1.002 1.00 86.44 82 GLN A C 1
ATOM 594 O O . GLN A 1 82 ? -21.845 1.002 -0.428 1.00 86.44 82 GLN A O 1
ATOM 599 N N . PRO A 1 83 ? -20.506 1.829 -2.031 1.00 90.44 83 PRO A N 1
ATOM 600 C CA . PRO A 1 83 ? -20.148 0.512 -2.550 1.00 90.44 83 PRO A CA 1
ATOM 601 C C . PRO A 1 83 ? -19.465 -0.351 -1.480 1.00 90.44 83 PRO A C 1
ATOM 603 O O . PRO A 1 83 ? -18.758 0.157 -0.612 1.00 90.44 83 PRO A O 1
ATOM 606 N N . GLU A 1 84 ? -19.624 -1.670 -1.573 1.00 91.81 84 GLU A N 1
ATOM 607 C CA . GLU A 1 84 ? -18.875 -2.612 -0.736 1.00 91.81 84 GLU A CA 1
ATOM 608 C C . GLU A 1 84 ? -17.358 -2.492 -1.011 1.00 91.81 84 GLU A C 1
ATOM 610 O O . GLU A 1 84 ? -16.962 -2.414 -2.182 1.00 91.81 84 GLU A O 1
ATOM 615 N N . PRO A 1 85 ? -16.476 -2.532 0.011 1.00 91.00 85 PRO A N 1
ATOM 616 C CA . PRO A 1 85 ? -15.027 -2.382 -0.174 1.00 91.00 85 PRO A CA 1
ATOM 617 C C . PRO A 1 85 ? -14.413 -3.353 -1.193 1.00 91.00 85 PRO A C 1
ATOM 619 O O . PRO A 1 85 ? -13.521 -2.972 -1.947 1.00 91.00 85 PRO A O 1
ATOM 622 N N . GLU A 1 86 ? -14.919 -4.586 -1.268 1.00 92.75 86 GLU A N 1
ATOM 623 C CA . GLU A 1 86 ? -14.461 -5.594 -2.237 1.00 92.75 86 GLU A CA 1
ATOM 624 C C . GLU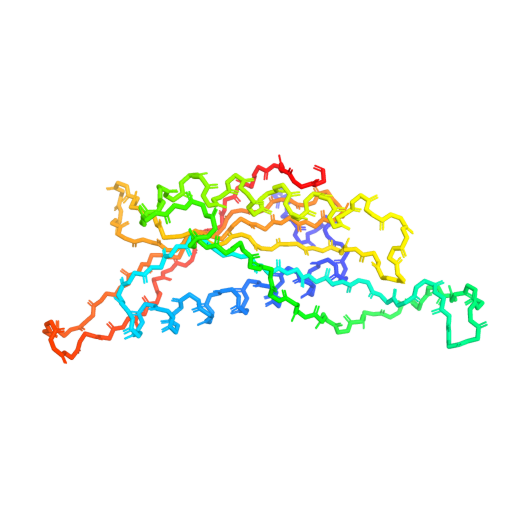 A 1 86 ? -14.757 -5.205 -3.695 1.00 92.75 86 GLU A C 1
ATOM 626 O O . GLU A 1 86 ? -13.984 -5.534 -4.594 1.00 92.75 86 GLU A O 1
ATOM 631 N N . VAL A 1 87 ? -15.838 -4.459 -3.948 1.00 93.94 87 VAL A N 1
ATOM 632 C CA . VAL A 1 87 ? -16.164 -3.956 -5.294 1.00 93.94 87 VAL A CA 1
ATOM 633 C C . VAL A 1 87 ? -15.167 -2.873 -5.704 1.00 93.94 87 VAL A C 1
ATOM 635 O O . VAL A 1 87 ? -14.652 -2.900 -6.822 1.00 93.94 87 VAL A O 1
ATOM 638 N N . VAL A 1 88 ? -14.832 -1.963 -4.782 1.00 94.31 88 VAL A N 1
ATOM 639 C CA . VAL A 1 88 ? -13.806 -0.930 -5.004 1.00 94.31 88 VAL A CA 1
ATOM 640 C C . VAL A 1 88 ? -12.434 -1.573 -5.228 1.00 94.31 88 VAL A C 1
ATOM 642 O O . VAL A 1 88 ? -11.723 -1.208 -6.162 1.00 94.31 88 VAL A O 1
ATOM 645 N N . LEU A 1 89 ? -12.078 -2.578 -4.421 1.00 94.00 89 LEU A N 1
ATOM 646 C CA . LEU A 1 89 ? -10.832 -3.331 -4.561 1.00 94.00 89 LEU A CA 1
ATOM 647 C C . LEU A 1 89 ? -10.722 -4.026 -5.924 1.00 94.00 89 LEU A C 1
ATOM 649 O O . LEU A 1 89 ? -9.667 -3.980 -6.562 1.00 94.00 89 LEU A O 1
ATOM 653 N N . ALA A 1 90 ? -11.797 -4.677 -6.375 1.00 93.88 90 ALA A N 1
ATOM 654 C CA . ALA A 1 90 ? -11.832 -5.332 -7.676 1.00 93.88 90 ALA A CA 1
ATOM 655 C C . ALA A 1 90 ? -11.614 -4.329 -8.819 1.00 93.88 90 ALA A C 1
ATOM 657 O O . ALA A 1 90 ? -10.843 -4.610 -9.740 1.00 93.88 90 ALA A O 1
ATOM 658 N N . GLU A 1 91 ? -12.228 -3.146 -8.733 1.00 94.81 91 GLU A N 1
ATOM 659 C CA . GLU A 1 91 ? -12.052 -2.098 -9.738 1.00 94.81 91 GLU A CA 1
ATOM 660 C C . GLU A 1 91 ? -10.634 -1.512 -9.729 1.00 94.81 91 GLU A C 1
ATOM 662 O O . GLU A 1 91 ? -10.032 -1.363 -10.792 1.00 94.81 91 GLU A O 1
ATOM 667 N N . LEU A 1 92 ? -10.042 -1.266 -8.556 1.00 94.81 92 LEU A N 1
ATOM 668 C CA . LEU A 1 92 ? -8.644 -0.825 -8.456 1.00 94.81 92 LEU A CA 1
ATOM 669 C C . LEU A 1 92 ? -7.685 -1.822 -9.103 1.00 94.81 92 LEU A C 1
ATOM 671 O O . LEU A 1 92 ? -6.831 -1.433 -9.898 1.00 94.81 92 LEU A O 1
ATOM 675 N N . ARG A 1 93 ? -7.847 -3.119 -8.816 1.00 95.12 93 ARG A N 1
ATOM 676 C CA . ARG A 1 93 ? -7.036 -4.173 -9.442 1.00 95.12 93 ARG A CA 1
ATOM 677 C C . ARG A 1 93 ? -7.192 -4.170 -10.958 1.00 95.12 93 ARG A C 1
ATOM 679 O O . ARG A 1 93 ? -6.198 -4.282 -11.672 1.00 95.12 93 ARG A O 1
ATOM 686 N N . ARG A 1 94 ? -8.420 -3.997 -11.456 1.00 94.50 94 ARG A N 1
ATOM 687 C CA . ARG A 1 94 ? -8.694 -3.890 -12.893 1.00 94.50 94 ARG A CA 1
ATOM 688 C C . ARG A 1 94 ? -7.970 -2.690 -13.511 1.00 94.50 94 ARG A C 1
ATOM 690 O O . ARG A 1 94 ? -7.320 -2.855 -14.540 1.00 94.50 94 ARG A O 1
ATOM 697 N N . LEU A 1 95 ? -8.055 -1.510 -12.894 1.00 92.44 95 LEU A N 1
ATOM 698 C CA . LEU A 1 95 ? -7.405 -0.284 -13.374 1.00 92.44 95 LEU A CA 1
ATOM 699 C C . LEU A 1 95 ? -5.877 -0.414 -13.397 1.00 92.44 95 LEU A C 1
ATOM 701 O O . LEU A 1 95 ? -5.251 -0.096 -14.408 1.00 92.44 95 LEU A O 1
ATOM 705 N N . LEU A 1 96 ? -5.285 -0.929 -12.319 1.00 93.38 96 LEU A N 1
ATOM 706 C CA . LEU A 1 96 ? -3.841 -1.148 -12.211 1.00 93.38 96 LEU A CA 1
ATOM 707 C C . LEU A 1 96 ? -3.328 -2.168 -13.229 1.00 93.38 96 LEU A C 1
ATOM 709 O O . LEU A 1 96 ? -2.272 -1.962 -13.823 1.00 93.38 96 LEU A O 1
ATOM 713 N N . LYS A 1 97 ? -4.084 -3.245 -13.469 1.00 93.25 97 LYS A N 1
ATOM 714 C CA . LYS A 1 97 ? -3.737 -4.243 -14.483 1.00 93.25 97 LYS A CA 1
ATOM 715 C C . LYS A 1 97 ? -3.777 -3.655 -15.891 1.00 93.25 97 LYS A C 1
ATOM 717 O O . LYS A 1 97 ? -2.812 -3.791 -16.634 1.00 93.25 97 LYS A O 1
ATOM 722 N N . VAL A 1 98 ? -4.841 -2.922 -16.230 1.00 91.00 98 VAL A N 1
ATOM 723 C CA . VAL A 1 98 ? -4.937 -2.222 -17.522 1.00 91.00 98 VAL A CA 1
ATOM 724 C C . VAL A 1 98 ? -3.779 -1.238 -17.698 1.00 91.00 98 VAL A C 1
ATOM 726 O O . VAL A 1 98 ? -3.226 -1.144 -18.788 1.00 91.00 98 VAL A O 1
ATOM 729 N N . ARG A 1 99 ? -3.377 -0.520 -16.641 1.00 89.12 99 ARG A N 1
ATOM 730 C CA . ARG A 1 99 ? -2.224 0.393 -16.685 1.00 89.12 99 ARG A CA 1
ATOM 731 C C . ARG A 1 99 ? -0.902 -0.347 -16.904 1.00 89.12 99 ARG A C 1
ATOM 733 O O . ARG A 1 99 ? -0.085 0.141 -17.682 1.00 89.12 99 ARG A O 1
ATOM 740 N N . ALA A 1 100 ? -0.706 -1.495 -16.256 1.00 87.81 100 ALA A N 1
ATOM 741 C CA . ALA A 1 100 ? 0.488 -2.325 -16.405 1.00 87.81 100 ALA A CA 1
ATOM 742 C C . ALA A 1 100 ? 0.614 -2.948 -17.807 1.00 87.81 100 ALA A C 1
ATOM 744 O O . ALA A 1 100 ? 1.719 -3.046 -18.330 1.00 87.81 100 ALA A O 1
ATOM 745 N N . GLU A 1 101 ? -0.509 -3.339 -18.417 1.00 88.50 101 GLU A N 1
ATOM 746 C CA . GLU A 1 101 ? -0.569 -3.960 -19.750 1.00 88.50 101 GLU A CA 1
ATOM 747 C C . GLU A 1 101 ? -0.566 -2.936 -20.901 1.00 88.50 101 GLU A C 1
ATOM 749 O O . GLU A 1 101 ? -0.428 -3.310 -22.065 1.00 88.50 101 GLU A O 1
ATOM 754 N N . ASN A 1 102 ? -0.742 -1.642 -20.614 1.00 82.25 102 ASN A N 1
ATOM 755 C CA . ASN A 1 102 ? -0.863 -0.620 -21.649 1.00 82.25 102 ASN A CA 1
ATOM 756 C C . ASN A 1 102 ? 0.502 -0.238 -22.247 1.00 82.25 102 ASN A C 1
ATOM 758 O O . ASN A 1 102 ? 1.156 0.707 -21.802 1.00 82.25 102 ASN A O 1
ATOM 762 N N . GLU A 1 103 ? 0.878 -0.937 -23.316 1.00 72.12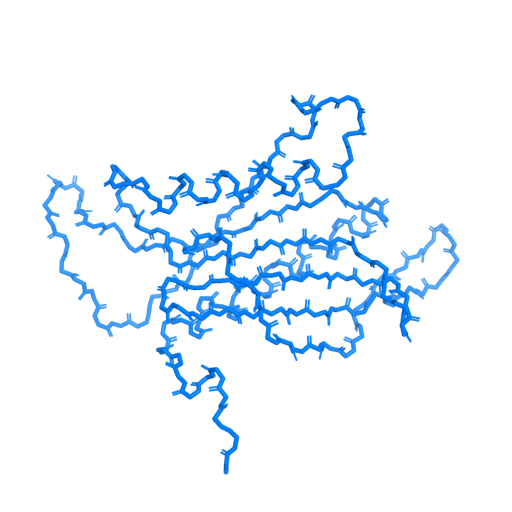 103 GLU A N 1
ATOM 763 C CA . GLU A 1 103 ? 2.101 -0.708 -24.099 1.00 72.12 103 GLU A CA 1
ATOM 764 C C . GLU A 1 103 ? 2.154 0.672 -24.783 1.00 72.12 103 GLU A C 1
ATOM 766 O O . GLU A 1 103 ? 3.229 1.127 -25.166 1.00 72.12 103 GLU A O 1
ATOM 771 N N . ASN A 1 104 ? 1.022 1.375 -24.922 1.00 74.12 104 ASN A N 1
ATOM 772 C CA . ASN A 1 104 ? 0.988 2.728 -25.487 1.00 74.12 104 ASN A CA 1
ATOM 773 C C . ASN A 1 104 ? 1.420 3.813 -24.490 1.00 74.12 104 ASN A C 1
ATOM 775 O O . ASN A 1 104 ? 1.483 4.988 -24.861 1.00 74.12 104 ASN A O 1
ATOM 779 N N . ARG A 1 105 ? 1.678 3.467 -23.224 1.00 73.75 105 ARG A N 1
ATOM 780 C CA . ARG A 1 105 ? 2.186 4.431 -22.248 1.00 73.75 105 ARG A CA 1
ATOM 781 C C . ARG A 1 105 ? 3.643 4.749 -22.540 1.00 73.75 105 ARG A C 1
ATOM 783 O O . ARG A 1 105 ? 4.455 3.860 -22.760 1.00 73.75 105 ARG A O 1
ATOM 790 N N . THR A 1 106 ? 3.983 6.029 -22.447 1.00 74.31 106 THR A N 1
ATOM 791 C CA . THR A 1 106 ? 5.376 6.476 -22.520 1.00 74.31 106 THR A CA 1
ATOM 792 C C . THR A 1 106 ? 6.193 6.006 -21.324 1.00 74.31 106 THR A C 1
ATOM 794 O O . THR A 1 106 ? 7.404 5.954 -21.433 1.00 74.31 106 THR A O 1
ATOM 797 N N . VAL A 1 107 ? 5.567 5.648 -20.200 1.00 79.81 107 VAL A N 1
ATOM 798 C CA . VAL A 1 107 ? 6.232 5.109 -19.007 1.00 79.81 107 VAL A CA 1
ATOM 799 C C . VAL A 1 107 ? 5.610 3.766 -18.628 1.00 79.81 107 VAL A C 1
ATOM 801 O O . VAL A 1 107 ? 4.386 3.634 -18.560 1.00 79.81 107 VAL A O 1
ATOM 804 N N . ALA A 1 108 ? 6.443 2.758 -18.372 1.00 82.38 108 ALA A N 1
ATOM 805 C CA . ALA A 1 108 ? 5.980 1.450 -17.910 1.00 82.38 108 ALA A CA 1
ATOM 806 C C . ALA A 1 108 ? 5.741 1.472 -16.396 1.00 82.38 108 ALA A C 1
ATOM 808 O O . ALA A 1 108 ? 6.586 1.960 -15.654 1.00 82.38 108 ALA A O 1
ATOM 809 N N . GLN A 1 109 ? 4.633 0.914 -15.912 1.00 88.94 109 GLN A N 1
ATOM 810 C CA . GLN A 1 109 ? 4.399 0.792 -14.469 1.00 88.94 109 GLN A CA 1
ATOM 811 C C . GLN A 1 109 ? 5.445 -0.154 -13.852 1.00 88.94 109 GLN A C 1
ATOM 813 O O . GLN A 1 109 ? 5.588 -1.285 -14.318 1.00 88.94 109 GLN A O 1
ATOM 818 N N . ARG A 1 110 ? 6.169 0.291 -12.816 1.00 92.25 110 ARG A N 1
ATOM 819 C CA . ARG A 1 110 ? 7.193 -0.516 -12.122 1.00 92.25 110 ARG A CA 1
ATOM 820 C C . ARG A 1 110 ? 6.651 -1.200 -10.878 1.00 92.25 110 ARG A C 1
ATOM 822 O O . ARG A 1 110 ? 6.990 -2.353 -10.630 1.00 92.25 110 ARG A O 1
ATOM 829 N N . ALA A 1 111 ? 5.807 -0.512 -10.113 1.00 95.50 111 ALA A N 1
ATOM 830 C CA . ALA A 1 111 ? 5.288 -1.029 -8.853 1.00 95.50 111 ALA A CA 1
ATOM 831 C C . ALA A 1 111 ? 3.911 -0.467 -8.503 1.00 95.50 111 ALA A C 1
ATOM 833 O O . ALA A 1 111 ? 3.513 0.584 -9.004 1.00 95.50 111 ALA A O 1
ATOM 834 N N . THR A 1 112 ? 3.189 -1.169 -7.633 1.00 96.94 112 THR A N 1
ATOM 835 C CA . THR A 1 112 ? 1.884 -0.750 -7.112 1.00 96.94 112 THR A CA 1
ATOM 836 C C . THR A 1 112 ? 1.752 -1.034 -5.631 1.00 96.94 112 THR A C 1
ATOM 838 O O . THR A 1 112 ? 2.228 -2.066 -5.161 1.00 96.94 112 THR A O 1
ATOM 841 N N . ALA A 1 113 ? 1.015 -0.174 -4.937 1.00 97.62 113 ALA A N 1
ATOM 842 C CA . ALA A 1 113 ? 0.488 -0.407 -3.603 1.00 97.62 113 ALA A CA 1
ATOM 843 C C . ALA A 1 113 ? -1.044 -0.354 -3.649 1.00 97.62 113 ALA A C 1
ATOM 845 O O . ALA A 1 113 ? -1.601 0.621 -4.148 1.00 97.62 113 ALA A O 1
ATOM 846 N N . ILE A 1 114 ? -1.730 -1.359 -3.108 1.00 97.50 114 ILE A N 1
ATOM 847 C CA . ILE A 1 114 ? -3.168 -1.296 -2.823 1.00 97.50 114 ILE A CA 1
ATOM 848 C C . ILE A 1 114 ? -3.344 -1.239 -1.313 1.00 97.50 114 ILE A C 1
ATOM 850 O O . ILE A 1 114 ? -2.837 -2.095 -0.589 1.00 97.50 114 ILE A O 1
ATOM 854 N N . VAL A 1 115 ? -4.075 -0.238 -0.842 1.00 97.81 115 VAL A N 1
ATOM 855 C CA . VAL A 1 115 ? -4.247 0.058 0.576 1.00 97.81 115 VAL A CA 1
ATOM 856 C C . VAL A 1 115 ? -5.681 -0.219 0.987 1.00 97.81 115 VAL A C 1
ATOM 858 O O . VAL A 1 115 ? -6.620 0.253 0.350 1.00 97.81 115 VAL A O 1
ATOM 861 N N . LEU A 1 116 ? -5.851 -0.982 2.063 1.00 96.31 116 LEU A N 1
ATOM 862 C CA . LEU A 1 116 ? -7.147 -1.376 2.595 1.00 96.31 116 LEU A CA 1
ATOM 863 C C . LEU A 1 116 ? -7.183 -1.163 4.103 1.00 96.31 116 LEU A C 1
ATOM 865 O O . LEU A 1 116 ? -6.219 -1.469 4.805 1.00 96.31 116 LEU A O 1
ATOM 869 N N . GLN A 1 117 ? -8.326 -0.731 4.619 1.00 95.81 117 GLN A N 1
ATOM 870 C CA . GLN A 1 117 ? -8.624 -0.850 6.039 1.00 95.81 117 GLN A CA 1
ATOM 871 C C . GLN A 1 117 ? -9.222 -2.231 6.313 1.00 95.81 117 GLN A C 1
ATOM 873 O O . GLN A 1 117 ? -10.159 -2.658 5.640 1.00 95.81 117 GLN A O 1
ATOM 878 N N . VAL A 1 118 ? -8.666 -2.950 7.283 1.00 95.94 118 VAL A N 1
ATOM 879 C CA . VAL A 1 118 ? -9.056 -4.325 7.614 1.00 95.94 118 VAL A CA 1
ATOM 880 C C . VAL A 1 118 ? -9.153 -4.510 9.125 1.00 95.94 118 VAL A C 1
ATOM 882 O O . VAL A 1 118 ? -8.534 -3.780 9.894 1.00 95.94 118 VAL A O 1
ATOM 885 N N . VAL A 1 119 ? -9.889 -5.532 9.558 1.00 95.25 119 VAL A N 1
ATOM 886 C CA . VAL A 1 119 ? -9.906 -5.977 10.957 1.00 95.25 119 VAL A CA 1
ATOM 887 C C . VAL A 1 119 ? -9.193 -7.318 11.042 1.00 95.25 119 VAL A C 1
ATOM 889 O O . VAL A 1 119 ? -9.614 -8.299 10.428 1.00 95.25 119 VAL A O 1
ATOM 892 N N . VAL A 1 120 ? -8.106 -7.375 11.806 1.00 93.81 120 VAL A N 1
ATOM 893 C CA . VAL A 1 120 ? -7.309 -8.588 12.002 1.00 93.81 120 VAL A CA 1
ATOM 894 C C . VAL A 1 120 ? -7.669 -9.222 13.348 1.00 93.81 120 VAL A C 1
ATOM 896 O O . VAL A 1 120 ? -7.528 -8.560 14.379 1.00 93.81 120 VAL A O 1
ATOM 899 N N . PRO A 1 121 ? -8.076 -10.506 13.402 1.00 90.94 121 PRO A N 1
ATOM 900 C CA . PRO A 1 121 ? -8.550 -11.133 14.640 1.00 90.94 121 PRO A CA 1
ATOM 901 C C . PRO A 1 121 ? -7.592 -11.029 15.839 1.00 90.94 121 PRO A C 1
ATOM 903 O O . PRO A 1 121 ? -8.040 -10.989 16.981 1.00 90.94 121 PRO A O 1
ATOM 906 N N . GLN A 1 122 ? -6.278 -10.993 15.601 1.00 86.62 122 GLN A N 1
ATOM 907 C CA . GLN A 1 122 ? -5.256 -10.999 16.651 1.00 86.62 122 GLN A CA 1
ATOM 908 C C . GLN A 1 122 ? -4.969 -9.621 17.265 1.00 86.62 122 GLN A C 1
ATOM 910 O O . GLN A 1 122 ? -4.454 -9.571 18.380 1.00 86.62 122 GLN A O 1
ATOM 915 N N . PHE A 1 123 ? -5.235 -8.518 16.559 1.00 84.69 123 PHE A N 1
ATOM 916 C CA . PHE A 1 123 ? -4.857 -7.175 17.031 1.00 84.69 123 PHE A CA 1
ATOM 917 C C . PHE A 1 123 ? -5.823 -6.044 16.641 1.00 84.69 123 PHE A C 1
ATOM 919 O O . PHE A 1 123 ? -5.558 -4.893 16.973 1.00 84.69 123 PHE A O 1
ATOM 926 N N . GLY A 1 124 ? -6.970 -6.359 16.034 1.00 92.62 124 GLY A N 1
ATOM 927 C CA . GLY A 1 124 ? -8.026 -5.397 15.724 1.00 92.62 124 GLY A CA 1
ATOM 928 C C . GLY A 1 124 ? -7.793 -4.651 14.412 1.00 92.62 124 GLY A C 1
ATOM 929 O O . GLY A 1 124 ? -7.317 -5.239 13.441 1.00 92.62 124 GLY A O 1
ATOM 930 N N . ASP A 1 125 ? -8.172 -3.374 14.384 1.00 95.31 125 ASP A N 1
ATOM 931 C CA . ASP A 1 125 ? -8.083 -2.524 13.195 1.00 95.31 125 ASP A CA 1
ATOM 932 C C . ASP A 1 125 ? -6.641 -2.421 12.685 1.00 95.31 125 ASP A C 1
ATOM 934 O O . ASP A 1 125 ? -5.689 -2.241 13.450 1.00 95.31 125 ASP A O 1
ATOM 938 N N . ALA A 1 126 ? -6.475 -2.521 11.372 1.00 97.12 126 ALA A N 1
ATOM 939 C CA . ALA A 1 126 ? -5.195 -2.393 10.705 1.00 97.12 126 ALA A CA 1
ATOM 940 C C . ALA A 1 126 ? -5.359 -1.781 9.313 1.00 97.12 126 ALA A C 1
ATOM 942 O O . ALA A 1 126 ? -6.405 -1.891 8.675 1.00 97.12 126 ALA A O 1
ATOM 943 N N . VAL A 1 127 ? -4.279 -1.186 8.824 1.00 97.69 127 VAL A N 1
ATOM 944 C CA . VAL A 1 127 ? -4.101 -0.885 7.408 1.00 97.69 127 VAL A CA 1
ATOM 945 C C . VAL A 1 127 ? -3.310 -2.030 6.787 1.00 97.69 127 VAL A C 1
ATOM 947 O O . VAL A 1 127 ? -2.230 -2.380 7.262 1.00 97.69 127 VAL A O 1
ATOM 950 N N . ARG A 1 128 ? -3.856 -2.636 5.737 1.00 97.56 128 ARG A N 1
ATOM 951 C CA . ARG A 1 128 ? -3.165 -3.604 4.886 1.00 97.56 128 ARG A CA 1
ATOM 952 C C . ARG A 1 128 ? -2.672 -2.889 3.636 1.00 97.56 128 ARG A C 1
ATOM 954 O O . ARG A 1 128 ? -3.463 -2.232 2.968 1.00 97.56 128 ARG A O 1
ATOM 961 N N . VAL A 1 129 ? -1.397 -3.058 3.314 1.00 98.12 129 VAL A N 1
ATOM 962 C CA . VAL A 1 129 ? -0.792 -2.591 2.065 1.00 98.12 129 VAL A CA 1
ATOM 963 C C . VAL A 1 129 ? -0.306 -3.810 1.289 1.00 98.12 129 VAL A C 1
ATOM 965 O O . VAL A 1 129 ? 0.618 -4.495 1.728 1.00 98.12 129 VAL A O 1
ATOM 968 N N . ASP A 1 130 ? -0.942 -4.092 0.156 1.00 97.81 130 ASP A N 1
ATOM 969 C CA . ASP A 1 130 ? -0.479 -5.089 -0.809 1.00 97.81 130 ASP A CA 1
ATOM 970 C C . ASP A 1 130 ? 0.452 -4.402 -1.809 1.00 97.81 130 ASP A C 1
ATOM 972 O O . ASP A 1 130 ? 0.025 -3.507 -2.537 1.00 97.81 130 ASP A O 1
ATOM 976 N N . LEU A 1 131 ? 1.718 -4.808 -1.830 1.00 97.50 131 LEU A N 1
ATOM 977 C CA . LEU A 1 131 ? 2.753 -4.270 -2.705 1.00 97.50 131 LEU A CA 1
ATOM 978 C C . LEU A 1 131 ? 3.128 -5.295 -3.771 1.00 97.50 131 LEU A C 1
ATOM 980 O O . LEU A 1 131 ? 3.393 -6.456 -3.455 1.00 97.50 131 LEU A O 1
ATOM 984 N N . GLU A 1 132 ? 3.230 -4.846 -5.016 1.00 96.69 132 GLU A N 1
ATOM 985 C CA . GLU A 1 132 ? 3.731 -5.646 -6.132 1.00 96.69 132 GLU A CA 1
ATOM 986 C C . GLU A 1 132 ? 4.736 -4.829 -6.950 1.00 96.69 132 GLU A C 1
ATOM 988 O O . GLU A 1 132 ? 4.526 -3.640 -7.184 1.00 96.69 132 GLU A O 1
ATOM 993 N N . HIS A 1 133 ? 5.820 -5.467 -7.389 1.00 95.44 133 HIS A N 1
ATOM 994 C CA . HIS A 1 133 ? 6.802 -4.900 -8.315 1.00 95.44 133 HIS A CA 1
ATOM 995 C C . HIS A 1 133 ? 6.894 -5.771 -9.576 1.00 95.44 133 HIS A C 1
ATOM 997 O O . HIS A 1 133 ? 6.825 -7.002 -9.493 1.00 95.44 133 HIS A O 1
ATOM 1003 N N . ALA A 1 134 ? 7.127 -5.154 -10.736 1.00 93.00 134 ALA A N 1
ATOM 1004 C CA . ALA A 1 134 ? 7.253 -5.823 -12.034 1.00 93.00 134 ALA A CA 1
ATOM 1005 C C . ALA A 1 134 ? 8.369 -6.892 -12.058 1.00 93.00 134 ALA A C 1
ATOM 1007 O O . ALA A 1 134 ? 8.261 -7.898 -12.761 1.00 93.00 134 ALA A O 1
ATOM 1008 N N . GLU A 1 135 ? 9.385 -6.740 -11.201 1.00 92.94 135 GLU A N 1
ATOM 1009 C CA . GLU A 1 135 ? 10.437 -7.741 -10.907 1.00 92.94 135 GLU A CA 1
ATOM 1010 C C . GLU A 1 135 ? 9.934 -8.983 -10.146 1.00 92.94 135 GLU A C 1
ATOM 1012 O O . GLU A 1 135 ? 10.725 -9.740 -9.597 1.00 92.94 135 GLU A O 1
ATOM 1017 N N . GLN A 1 136 ? 8.624 -9.237 -10.131 1.00 92.62 136 GLN A N 1
ATOM 1018 C CA . GLN A 1 136 ? 8.026 -10.436 -9.544 1.00 92.62 136 GLN A CA 1
ATOM 1019 C C . GLN A 1 136 ? 8.156 -10.499 -8.017 1.00 92.62 136 GLN A C 1
ATOM 1021 O O . GLN A 1 136 ? 8.132 -11.584 -7.441 1.00 92.62 136 GLN A O 1
ATOM 1026 N N . ILE A 1 137 ? 8.185 -9.339 -7.358 1.00 94.56 137 ILE A N 1
ATOM 1027 C CA . ILE A 1 137 ? 8.172 -9.229 -5.895 1.00 94.56 137 ILE A CA 1
ATOM 1028 C C . ILE A 1 137 ? 6.759 -8.899 -5.433 1.00 94.56 137 ILE A C 1
ATOM 1030 O O . ILE A 1 137 ? 6.153 -7.964 -5.955 1.00 94.56 137 ILE A O 1
ATOM 1034 N N . GLN A 1 138 ? 6.242 -9.648 -4.455 1.00 95.31 138 GLN A N 1
ATOM 1035 C CA . GLN A 1 138 ? 4.948 -9.375 -3.827 1.00 95.31 138 GLN A CA 1
ATOM 1036 C C . GLN A 1 138 ? 5.062 -9.424 -2.309 1.00 95.31 138 GLN A C 1
ATOM 1038 O O . GLN A 1 138 ? 5.482 -10.427 -1.727 1.00 95.31 138 GLN A O 1
ATOM 1043 N N . LEU A 1 139 ? 4.634 -8.350 -1.660 1.00 95.81 139 LEU A N 1
ATOM 1044 C CA . LEU A 1 139 ? 4.682 -8.196 -0.214 1.00 95.81 139 LEU A CA 1
ATOM 1045 C C . LEU A 1 139 ? 3.306 -7.788 0.299 1.00 95.81 139 LEU A C 1
ATOM 1047 O O . LEU A 1 139 ? 2.576 -7.053 -0.356 1.00 95.81 139 LEU A O 1
ATOM 1051 N N . MET A 1 140 ? 2.969 -8.237 1.499 1.00 97.06 140 MET A N 1
ATOM 1052 C CA . MET A 1 140 ? 1.830 -7.724 2.247 1.00 97.06 140 MET A CA 1
ATOM 1053 C C . MET A 1 140 ? 2.347 -7.125 3.545 1.00 97.06 140 MET A C 1
ATOM 1055 O O . MET A 1 140 ? 3.006 -7.806 4.330 1.00 97.06 140 MET A O 1
ATOM 1059 N N . VAL A 1 141 ? 2.027 -5.860 3.791 1.00 97.75 141 VAL A N 1
ATOM 1060 C CA . VAL A 1 141 ? 2.320 -5.194 5.059 1.00 97.75 141 VAL A CA 1
ATOM 1061 C C . VAL A 1 141 ? 1.024 -5.001 5.825 1.00 97.75 141 VAL A C 1
ATOM 1063 O O . VAL A 1 141 ? 0.064 -4.440 5.306 1.00 97.75 141 VAL A O 1
ATOM 1066 N N . LEU A 1 142 ? 0.996 -5.455 7.075 1.00 97.75 142 LEU A N 1
ATOM 1067 C CA . LEU A 1 142 ? -0.056 -5.116 8.026 1.00 97.75 142 LEU A CA 1
ATOM 1068 C C . LEU A 1 142 ? 0.485 -4.086 9.015 1.00 97.75 142 LEU A C 1
ATOM 1070 O O . LEU A 1 142 ? 1.457 -4.351 9.724 1.00 97.75 142 LEU A O 1
ATOM 1074 N N . ALA A 1 143 ? -0.177 -2.938 9.077 1.00 97.62 143 ALA A N 1
ATOM 1075 C CA . ALA A 1 143 ? 0.087 -1.850 10.003 1.00 97.62 143 ALA A CA 1
ATOM 1076 C C . ALA A 1 143 ? -1.076 -1.753 11.007 1.00 97.62 143 ALA A C 1
ATOM 1078 O O . ALA A 1 143 ? -2.123 -1.191 10.674 1.00 97.62 143 ALA A O 1
ATOM 1079 N N . PRO A 1 144 ? -0.952 -2.328 12.220 1.00 97.12 144 PRO A N 1
ATOM 1080 C CA . PRO A 1 144 ? -1.987 -2.210 13.245 1.00 97.12 144 PRO A CA 1
ATOM 1081 C C . PRO A 1 144 ? -2.285 -0.740 13.549 1.00 97.12 144 PRO A C 1
ATOM 1083 O O . PRO A 1 144 ? -1.354 0.041 13.738 1.00 97.12 144 PRO A O 1
ATOM 1086 N N . VAL A 1 145 ? -3.558 -0.363 13.628 1.00 95.06 145 VAL A N 1
ATOM 1087 C CA . VAL A 1 145 ? -3.970 1.013 13.920 1.00 95.06 145 VAL A CA 1
ATOM 1088 C C . VAL A 1 145 ? -4.181 1.161 15.420 1.00 95.06 145 VAL A C 1
ATOM 1090 O O . VAL A 1 145 ? -5.069 0.559 16.023 1.00 95.06 145 VAL A O 1
ATOM 1093 N N . LEU A 1 146 ? -3.364 2.002 16.041 1.00 91.88 146 LEU A N 1
ATOM 1094 C CA . LEU A 1 146 ? -3.480 2.361 17.443 1.00 91.88 146 LEU A CA 1
ATOM 1095 C C . LEU A 1 146 ? -4.243 3.676 17.540 1.00 91.88 146 LEU A C 1
ATOM 1097 O O . LEU A 1 146 ? -3.819 4.688 16.993 1.00 91.88 146 LEU A O 1
ATOM 1101 N N . SER A 1 147 ? -5.354 3.690 18.274 1.00 86.69 147 SER A N 1
ATOM 1102 C CA . SER A 1 147 ? -6.081 4.931 18.547 1.00 86.69 147 SER A CA 1
ATOM 1103 C C . SER A 1 147 ? -5.895 5.374 19.996 1.00 86.69 147 SER A C 1
ATOM 1105 O O . SER A 1 147 ? -5.917 4.566 20.927 1.00 86.69 147 SER A O 1
ATOM 1107 N N . LYS A 1 148 ? -5.692 6.677 20.200 1.00 80.44 148 LYS A N 1
ATOM 1108 C CA . LYS A 1 148 ? -5.567 7.300 21.525 1.00 80.44 148 LYS A CA 1
ATOM 1109 C C . LYS A 1 148 ? -6.591 8.423 21.675 1.00 80.44 148 LYS A C 1
ATOM 1111 O O . LYS A 1 148 ? -6.959 9.083 20.709 1.00 80.44 148 LYS A O 1
ATOM 1116 N N . GLY A 1 149 ? -7.029 8.667 22.910 1.00 75.38 149 GLY A N 1
ATOM 1117 C CA . GLY A 1 149 ? -7.942 9.764 23.245 1.00 75.38 149 GLY A CA 1
ATOM 1118 C C . GLY A 1 149 ? -9.433 9.402 23.203 1.00 75.38 149 GLY A C 1
ATOM 1119 O O . GLY A 1 149 ? -9.824 8.262 22.973 1.00 75.38 149 GLY A O 1
ATOM 1120 N N . LYS A 1 150 ? -10.289 10.390 23.497 1.00 71.75 150 LYS A N 1
ATOM 1121 C CA . LYS A 1 150 ? -11.759 10.258 23.435 1.00 71.75 150 LYS A CA 1
ATOM 1122 C C . LYS A 1 150 ? -12.252 10.568 22.019 1.00 71.75 150 LYS A C 1
ATOM 1124 O O . LYS A 1 150 ? -11.597 11.330 21.319 1.00 71.75 150 LYS A O 1
ATOM 1129 N N . ALA A 1 151 ? -13.443 10.088 21.648 1.00 69.62 151 ALA A N 1
ATOM 1130 C CA . ALA A 1 151 ? -14.008 10.168 20.289 1.00 69.62 151 ALA A CA 1
ATOM 1131 C C . ALA A 1 151 ? -13.826 11.517 19.550 1.00 69.62 151 ALA A C 1
ATOM 1133 O O . ALA A 1 151 ? -13.549 11.524 18.362 1.00 69.62 151 ALA A O 1
ATOM 1134 N N . ARG A 1 152 ? -13.920 12.664 20.241 1.00 67.44 152 ARG A N 1
ATOM 1135 C CA . ARG A 1 152 ? -13.801 14.009 19.635 1.00 67.44 152 ARG A CA 1
ATOM 1136 C C . ARG A 1 152 ? -12.358 14.521 19.443 1.00 67.44 152 ARG A C 1
ATOM 1138 O O . ARG A 1 152 ? -12.174 15.615 18.928 1.00 67.44 152 ARG A O 1
ATOM 1145 N N . LYS A 1 153 ? -11.354 13.794 19.940 1.00 74.62 153 LYS A N 1
ATOM 1146 C CA . LYS A 1 153 ? -9.913 14.112 19.865 1.00 74.62 153 LYS A CA 1
ATOM 1147 C C . LYS A 1 153 ? -9.100 12.836 19.612 1.00 74.62 153 LYS A C 1
ATOM 1149 O O . LYS A 1 153 ? -8.059 12.639 20.238 1.00 74.62 153 LYS A O 1
ATOM 1154 N N . ARG A 1 154 ? -9.646 11.917 18.812 1.00 80.19 154 ARG A N 1
ATOM 1155 C CA . ARG A 1 154 ? -8.994 10.638 18.542 1.00 80.19 154 ARG A CA 1
ATOM 1156 C C . ARG A 1 154 ? -7.797 10.893 17.630 1.00 80.19 154 ARG A C 1
ATOM 1158 O O . ARG A 1 154 ? -7.965 11.497 16.580 1.00 80.19 154 ARG A O 1
ATOM 1165 N N . THR A 1 155 ? -6.615 10.479 18.066 1.00 84.94 155 THR A N 1
ATOM 1166 C CA . THR A 1 155 ? -5.389 10.490 17.258 1.00 84.94 155 THR A CA 1
ATOM 1167 C C . THR A 1 155 ? -5.036 9.058 16.900 1.00 84.94 155 THR A C 1
ATOM 1169 O O . THR A 1 155 ? -5.284 8.151 17.707 1.00 84.94 155 THR A O 1
ATOM 1172 N N . PHE A 1 156 ? -4.443 8.864 15.730 1.00 90.31 156 PHE A N 1
ATOM 1173 C CA . PHE A 1 156 ? -4.052 7.554 15.232 1.00 90.31 156 PHE A CA 1
ATOM 1174 C C . PHE A 1 156 ? -2.529 7.443 15.155 1.00 90.31 156 PHE A C 1
ATOM 1176 O O . PHE A 1 156 ? -1.822 8.444 15.094 1.00 90.31 156 PHE A O 1
ATOM 1183 N N . ASP A 1 157 ? -2.035 6.217 15.256 1.00 93.75 157 ASP A N 1
ATOM 1184 C CA . ASP A 1 157 ? -0.628 5.856 15.120 1.00 93.75 157 ASP A CA 1
ATOM 1185 C C . ASP A 1 157 ? -0.554 4.420 14.587 1.00 93.75 157 ASP A C 1
ATOM 1187 O O . ASP A 1 157 ? -1.519 3.659 14.733 1.00 93.75 157 ASP A O 1
ATOM 1191 N N . PHE A 1 158 ? 0.573 4.029 14.002 1.00 95.69 158 PHE A N 1
ATOM 1192 C CA . PHE A 1 158 ? 0.792 2.641 13.608 1.00 95.69 158 PHE A CA 1
ATOM 1193 C C . PHE A 1 158 ? 1.548 1.877 14.694 1.00 95.69 158 PHE A C 1
ATOM 1195 O O . PHE A 1 158 ? 2.493 2.367 15.310 1.00 95.69 158 PHE A O 1
ATOM 1202 N N . GLY A 1 159 ? 1.113 0.645 14.943 1.00 94.19 159 GLY A N 1
ATOM 1203 C CA . GLY A 1 159 ? 1.865 -0.319 15.733 1.00 94.19 159 GLY A CA 1
ATOM 1204 C C . GLY A 1 159 ? 3.060 -0.884 14.964 1.00 94.19 159 GLY A C 1
ATOM 1205 O O . GLY A 1 159 ? 3.423 -0.420 13.886 1.00 94.19 159 GLY A O 1
ATOM 1206 N N . GLU A 1 160 ? 3.660 -1.940 15.512 1.00 95.19 160 GLU A N 1
ATOM 1207 C CA . GLU A 1 160 ? 4.739 -2.660 14.834 1.00 95.19 160 GLU A CA 1
ATOM 1208 C C . GLU A 1 160 ? 4.251 -3.236 13.496 1.00 95.19 160 GLU A C 1
ATOM 1210 O O . GLU A 1 160 ? 3.317 -4.048 13.459 1.00 95.19 160 GLU A O 1
ATOM 1215 N N . LEU A 1 161 ? 4.890 -2.800 12.405 1.00 96.50 161 LEU A N 1
ATOM 1216 C CA . LEU A 1 161 ? 4.586 -3.261 11.055 1.00 96.50 161 LEU A CA 1
ATOM 1217 C C . LEU A 1 161 ? 4.942 -4.737 10.905 1.00 96.50 161 LEU A C 1
ATOM 1219 O O . LEU A 1 161 ? 6.004 -5.190 11.331 1.00 96.50 161 LEU A O 1
ATOM 1223 N N . ARG A 1 162 ? 4.063 -5.487 10.244 1.00 95.00 162 ARG A N 1
ATOM 1224 C CA . ARG A 1 162 ? 4.255 -6.915 9.991 1.00 95.00 162 ARG A CA 1
ATOM 1225 C C . ARG A 1 162 ? 4.358 -7.154 8.501 1.00 95.00 162 ARG A C 1
ATOM 1227 O O . ARG A 1 162 ? 3.399 -6.909 7.776 1.00 95.00 162 ARG A O 1
ATOM 1234 N N . LEU A 1 163 ? 5.506 -7.662 8.073 1.00 94.69 163 LEU A N 1
ATOM 1235 C CA . LEU A 1 163 ? 5.737 -8.076 6.698 1.00 94.69 163 LEU A CA 1
ATOM 1236 C C . LEU A 1 163 ? 5.353 -9.547 6.521 1.00 94.69 163 LEU A C 1
ATOM 1238 O O . LEU A 1 163 ? 5.795 -10.411 7.280 1.00 94.69 163 LEU A O 1
ATOM 1242 N N . LEU A 1 164 ? 4.543 -9.821 5.509 1.00 93.00 164 LEU A N 1
ATOM 1243 C CA . LEU A 1 164 ? 4.050 -11.140 5.137 1.00 93.00 164 LEU A CA 1
ATOM 1244 C C . LEU A 1 164 ? 4.267 -11.364 3.632 1.00 93.00 164 LEU A C 1
ATOM 1246 O O . LEU A 1 164 ? 4.368 -10.392 2.876 1.00 93.00 164 LEU A O 1
ATOM 1250 N N . PRO A 1 165 ? 4.308 -12.626 3.168 1.00 91.31 165 PRO A N 1
ATOM 1251 C CA . PRO A 1 165 ? 4.243 -12.921 1.741 1.00 91.31 165 PRO A CA 1
ATOM 1252 C C . PRO A 1 165 ? 2.986 -12.307 1.108 1.00 91.31 165 PRO A C 1
ATOM 1254 O O . PRO A 1 165 ? 1.882 -12.473 1.635 1.00 91.31 165 PRO A O 1
ATOM 1257 N N . GLY A 1 166 ? 3.162 -11.594 -0.005 1.00 89.62 166 GLY A N 1
ATOM 1258 C CA . GLY A 1 166 ? 2.057 -11.036 -0.780 1.00 89.62 166 GLY A CA 1
ATOM 1259 C C . GLY A 1 166 ? 1.403 -12.063 -1.706 1.00 89.62 166 GLY A C 1
ATOM 1260 O O . GLY A 1 166 ? 1.878 -13.186 -1.871 1.00 89.62 166 GLY A O 1
ATOM 1261 N N . GLN A 1 167 ? 0.301 -11.656 -2.333 1.00 88.69 167 GLN A N 1
ATOM 1262 C CA . GLN A 1 167 ? -0.293 -12.357 -3.472 1.00 88.69 167 GLN A CA 1
ATOM 1263 C C . GLN A 1 167 ? -0.163 -11.481 -4.712 1.00 88.69 167 GLN A C 1
ATOM 1265 O O . GLN A 1 167 ? -0.197 -10.260 -4.607 1.00 88.69 167 GLN A O 1
ATOM 1270 N N . ARG A 1 168 ? -0.022 -12.126 -5.868 1.00 90.12 168 ARG A N 1
ATOM 1271 C CA . ARG A 1 168 ? 0.115 -11.477 -7.169 1.00 90.12 168 ARG A CA 1
ATOM 1272 C C . ARG A 1 168 ? -1.259 -11.266 -7.803 1.00 90.12 168 ARG A C 1
ATOM 1274 O O . ARG A 1 168 ? -2.005 -12.232 -7.970 1.00 90.12 168 ARG A O 1
ATOM 1281 N N . HIS A 1 169 ? -1.575 -10.026 -8.155 1.00 90.94 169 HIS A N 1
ATOM 1282 C CA . HIS A 1 169 ? -2.844 -9.627 -8.762 1.00 90.94 169 HIS A CA 1
ATOM 1283 C C . HIS A 1 169 ? -2.663 -8.765 -10.013 1.00 90.94 169 HIS A C 1
ATOM 1285 O O . HIS A 1 169 ? -3.552 -8.785 -10.868 1.00 90.94 169 HIS A O 1
ATOM 1291 N N . ILE A 1 170 ? -1.582 -7.981 -10.095 1.00 91.25 170 ILE A N 1
A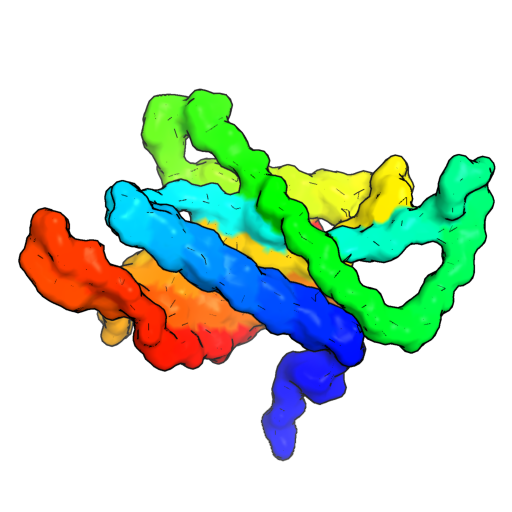TOM 1292 C CA . ILE A 1 170 ? -1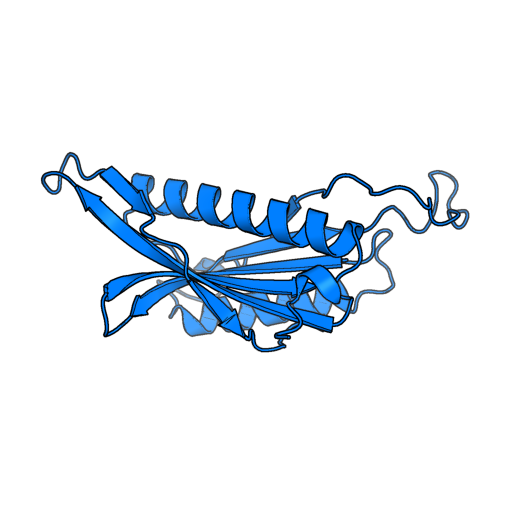.386 -6.988 -11.159 1.00 91.25 170 ILE A CA 1
ATOM 1293 C C . ILE A 1 170 ? -0.517 -7.545 -12.269 1.00 91.25 170 ILE A C 1
ATOM 1295 O O . ILE A 1 170 ? -0.970 -7.633 -13.412 1.00 91.25 170 ILE A O 1
ATOM 1299 N N . TRP A 1 171 ? 0.717 -7.912 -11.927 1.00 88.25 171 TRP A N 1
ATOM 1300 C CA . TRP A 1 171 ? 1.591 -8.601 -12.864 1.00 88.25 171 TRP A CA 1
ATOM 1301 C C . TRP A 1 171 ? 1.204 -10.051 -12.954 1.00 88.25 171 TRP A C 1
ATOM 1303 O O . TRP A 1 171 ? 0.630 -10.585 -11.987 1.00 88.25 171 TRP A O 1
#

Organism: NCBI:txid322596

Foldseek 3Di:
DDDDVVNVDDPQRVQQQVVQVVVLVVVQQVCCVVPVFDAKWKKFWWADFCADPVRHGDDDDPDRDHTDIDTGADDVVVVDDPDDSVSRVVVSLVVLQCQQPPPVDRIHTFKMWIWHWDADPPQGIWIWIWIDGPSGATKIKTWRWDWDDDPVDIHIDTDDIDIDGHDDRRD

Secondary structure (DSSP, 8-state):
----HHHHS-HHHHHHHHHHHHHHHHHHHHHHHHHS----EEEEEEEEESB-TTSPBPPPPSSPPPPEEEEE---GGGG-SS--HHHHHHHHHHHHHHHHH-TT-SEEEEEEEEEEEEEETTTEEEEEEEEEETTTEEEEEEEEEEEES-GGG-EEEE-S-EEEE---S--

pLDDT: mean 88.0, std 9.85, range [49.81, 98.12]

Radius of gyration: 17.41 Å; chains: 1; bounding box: 46×33×53 Å